Protein AF-A0A7D9I0S0-F1 (afdb_monomer_lite)

InterPro domains:
  IPR040676 Domain of unknown functi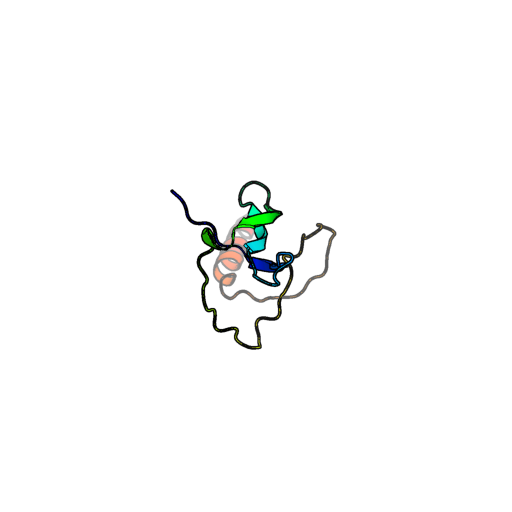on DUF5641 [PF18701] (3-46)

Structure (mmCIF, N/CA/C/O backbone):
data_AF-A0A7D9I0S0-F1
#
_entry.id   AF-A0A7D9I0S0-F1
#
loop_
_atom_site.group_PDB
_atom_site.id
_atom_site.type_symbol
_atom_site.label_atom_id
_atom_site.label_alt_id
_atom_site.label_comp_id
_atom_site.label_asym_id
_atom_site.label_entity_id
_atom_site.label_seq_id
_atom_site.pdbx_PDB_ins_code
_atom_site.Cartn_x
_atom_site.Cartn_y
_atom_site.Cartn_z
_atom_site.occupancy
_atom_site.B_iso_or_equiv
_atom_site.auth_seq_id
_atom_site.auth_comp_id
_atom_site.auth_asym_id
_atom_site.auth_atom_id
_atom_site.pdbx_PDB_model_num
ATOM 1 N N . MET A 1 1 ? -7.870 -7.296 -17.357 1.00 52.59 1 MET A N 1
ATOM 2 C CA . MET A 1 1 ? -7.613 -6.483 -16.146 1.00 52.59 1 MET A CA 1
ATOM 3 C C . MET A 1 1 ? -6.248 -6.900 -15.611 1.00 52.59 1 MET A C 1
ATOM 5 O O . MET A 1 1 ? -6.058 -8.092 -15.414 1.00 52.59 1 MET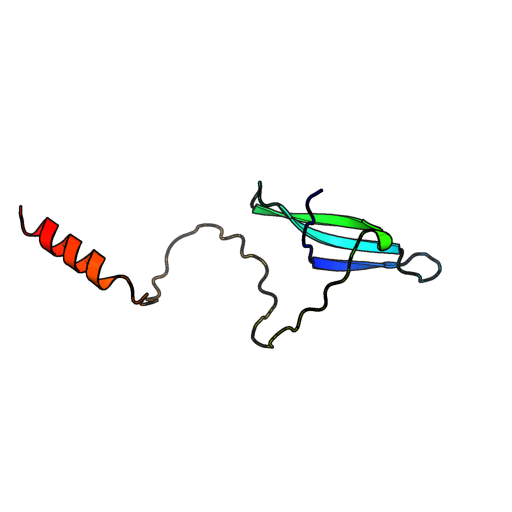 A O 1
ATOM 9 N N . PHE A 1 2 ? -5.282 -5.987 -15.471 1.00 71.06 2 PHE A N 1
ATOM 10 C CA . PHE A 1 2 ? -3.930 -6.337 -15.011 1.00 71.06 2 PHE A CA 1
ATOM 11 C C . PHE A 1 2 ? -3.787 -6.033 -13.521 1.00 71.06 2 PHE A C 1
ATOM 13 O O . PHE A 1 2 ? -4.070 -4.917 -13.083 1.00 71.06 2 PHE A O 1
ATOM 20 N N . TRP A 1 3 ? -3.363 -7.031 -12.756 1.00 74.81 3 TRP A N 1
ATOM 21 C CA . TRP A 1 3 ? -3.108 -6.911 -11.327 1.00 74.81 3 TRP A CA 1
ATOM 22 C C . TRP A 1 3 ? -1.775 -6.190 -11.121 1.00 74.81 3 TRP A C 1
ATOM 24 O O . TRP A 1 3 ? -0.827 -6.420 -11.871 1.00 74.81 3 TRP A O 1
ATOM 34 N N . LYS A 1 4 ? -1.701 -5.292 -10.135 1.00 83.00 4 LYS A N 1
ATOM 35 C CA . LYS A 1 4 ? -0.473 -4.557 -9.807 1.00 83.00 4 LYS A CA 1
ATOM 36 C C . LYS A 1 4 ? -0.061 -4.869 -8.380 1.00 83.00 4 LYS A C 1
ATOM 38 O O . LYS A 1 4 ? -0.868 -4.721 -7.466 1.00 83.00 4 LYS A O 1
ATOM 43 N N . LEU A 1 5 ? 1.197 -5.260 -8.209 1.00 88.38 5 LEU A N 1
ATOM 44 C CA . LEU A 1 5 ? 1.803 -5.399 -6.893 1.00 88.38 5 LEU A CA 1
ATOM 45 C C . LEU A 1 5 ? 2.084 -4.019 -6.299 1.00 88.38 5 LEU A C 1
ATOM 47 O O . LEU A 1 5 ? 2.438 -3.073 -7.007 1.00 88.38 5 LEU A O 1
ATOM 51 N N . ALA A 1 6 ? 1.902 -3.917 -4.990 1.00 89.81 6 ALA A N 1
ATOM 52 C CA . ALA A 1 6 ? 2.123 -2.702 -4.231 1.00 89.81 6 ALA A CA 1
ATOM 53 C C . ALA A 1 6 ?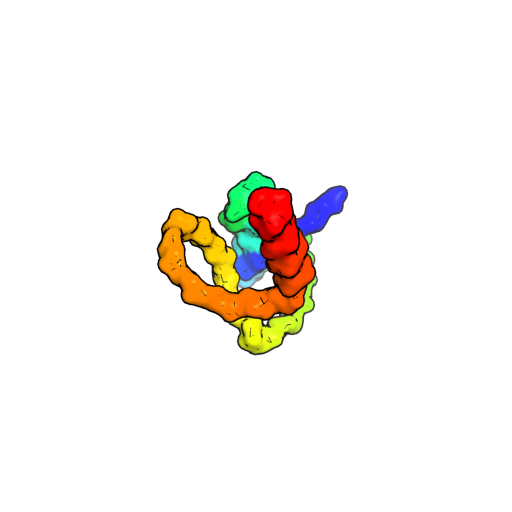 2.552 -3.057 -2.810 1.00 89.81 6 ALA A C 1
ATOM 55 O O . ALA A 1 6 ? 2.113 -4.070 -2.266 1.00 89.81 6 ALA A O 1
ATOM 56 N N . ARG A 1 7 ? 3.361 -2.197 -2.193 1.00 90.12 7 ARG A N 1
ATOM 57 C CA . ARG A 1 7 ? 3.722 -2.332 -0.779 1.00 90.12 7 ARG A CA 1
ATOM 58 C C . ARG A 1 7 ? 2.775 -1.506 0.076 1.00 90.12 7 ARG A C 1
ATOM 60 O O . ARG A 1 7 ? 2.565 -0.330 -0.214 1.00 90.12 7 ARG A O 1
ATOM 67 N N . VAL A 1 8 ? 2.224 -2.090 1.135 1.00 91.50 8 VAL A N 1
ATOM 68 C CA . VAL A 1 8 ? 1.444 -1.336 2.126 1.00 91.50 8 VAL A CA 1
ATOM 69 C C . VAL A 1 8 ? 2.403 -0.525 2.991 1.00 91.50 8 VAL A C 1
ATOM 71 O O . VAL A 1 8 ? 3.351 -1.074 3.542 1.00 91.50 8 VAL A O 1
ATOM 74 N N . LYS A 1 9 ? 2.161 0.783 3.098 1.00 93.25 9 LYS A N 1
ATOM 75 C CA . LYS A 1 9 ? 2.936 1.687 3.957 1.00 93.25 9 LYS A CA 1
ATOM 76 C C . LYS A 1 9 ? 2.213 1.988 5.267 1.00 93.25 9 LYS A C 1
ATOM 78 O O . LYS A 1 9 ? 2.842 2.070 6.311 1.00 93.25 9 LYS A O 1
ATOM 83 N N . GLU A 1 10 ? 0.895 2.166 5.208 1.00 94.69 10 GLU A N 1
ATOM 84 C CA . GLU A 1 10 ? 0.088 2.567 6.362 1.00 94.69 10 GLU A CA 1
ATOM 85 C C . GLU A 1 10 ? -1.335 2.013 6.241 1.00 94.69 10 GLU A C 1
ATOM 87 O O . GLU A 1 10 ? -1.930 2.048 5.159 1.00 94.69 10 GLU A O 1
ATOM 92 N N . LEU A 1 11 ? -1.903 1.545 7.355 1.00 95.75 11 LEU A N 1
ATOM 93 C CA . LEU A 1 11 ? -3.313 1.171 7.457 1.00 95.75 11 LEU A CA 1
ATOM 94 C C . LEU A 1 11 ? -4.122 2.335 8.028 1.00 95.75 11 LEU A C 1
ATOM 96 O O . LEU A 1 11 ? -3.799 2.871 9.084 1.00 95.75 11 LEU A O 1
ATOM 100 N N . ILE A 1 12 ? -5.209 2.692 7.350 1.00 96.56 12 ILE A N 1
ATOM 101 C CA . ILE A 1 12 ? -6.094 3.784 7.748 1.00 96.56 12 ILE A CA 1
ATOM 102 C C . ILE A 1 12 ? -7.315 3.191 8.448 1.00 96.56 12 ILE A C 1
ATOM 104 O O . ILE A 1 12 ? -8.169 2.544 7.823 1.00 96.56 12 ILE A O 1
ATOM 108 N N . LYS A 1 13 ? -7.395 3.450 9.752 1.00 97.06 13 LYS A N 1
ATOM 109 C CA . LYS A 1 13 ? -8.549 3.115 10.587 1.00 97.06 13 LYS A CA 1
ATOM 110 C C . LYS A 1 13 ? -9.623 4.192 10.475 1.00 97.06 13 LYS A C 1
ATOM 112 O O . LYS A 1 13 ? -9.331 5.369 10.281 1.00 97.06 13 LYS A O 1
ATOM 117 N N . SER A 1 14 ? -10.869 3.761 10.571 1.00 94.06 14 SER A N 1
ATOM 118 C CA . SER A 1 14 ? -12.020 4.637 10.761 1.00 94.06 14 SER A CA 1
ATOM 119 C C . SER A 1 14 ? -12.179 4.990 12.247 1.00 94.06 14 SER A C 1
ATOM 121 O O . SER A 1 14 ? -11.422 4.512 13.093 1.00 94.06 14 SER A O 1
ATOM 123 N N . GLN A 1 15 ? -13.160 5.834 12.567 1.00 95.81 15 GLN A N 1
ATOM 124 C CA . GLN A 1 15 ? -13.469 6.273 13.934 1.00 95.81 15 GLN A CA 1
ATOM 125 C C . GLN A 1 15 ? -13.842 5.114 14.873 1.00 95.81 15 GLN A C 1
ATOM 127 O O . GLN A 1 15 ? -13.563 5.170 16.063 1.00 95.81 15 GLN A O 1
ATOM 132 N N . ASP A 1 16 ? -14.416 4.044 14.324 1.00 96.31 16 ASP A N 1
ATOM 133 C CA . ASP A 1 16 ? -14.752 2.797 15.025 1.00 96.31 16 ASP A CA 1
ATOM 134 C C . ASP A 1 16 ? -13.545 1.854 15.214 1.00 96.31 16 ASP A C 1
ATOM 136 O O . ASP A 1 16 ? -13.697 0.731 15.685 1.00 96.31 16 ASP A O 1
ATOM 140 N N . GLY A 1 17 ? -12.339 2.274 14.814 1.00 94.88 17 GLY A N 1
ATOM 141 C CA . GLY A 1 17 ? -11.109 1.487 14.920 1.00 94.88 17 GLY A CA 1
ATOM 142 C C . GLY A 1 17 ? -10.909 0.446 13.813 1.00 94.88 17 GLY A C 1
ATOM 143 O O . GLY A 1 17 ? -9.831 -0.148 13.730 1.00 94.88 17 GLY A O 1
ATOM 144 N N . VAL A 1 18 ? -11.886 0.255 12.919 1.00 96.50 18 VAL A N 1
ATOM 145 C CA . VAL A 1 18 ? -11.817 -0.743 11.841 1.00 96.50 18 VAL A CA 1
ATOM 146 C C . VAL A 1 18 ? -11.029 -0.198 10.645 1.00 96.50 18 VAL A C 1
ATOM 148 O O . VAL A 1 18 ? -11.258 0.924 10.178 1.00 96.50 18 VAL A O 1
ATOM 151 N N . VAL A 1 19 ? -10.105 -1.004 10.112 1.00 95.94 19 VAL A N 1
ATOM 152 C CA . VAL A 1 19 ? -9.302 -0.664 8.925 1.00 95.94 19 VAL A CA 1
ATOM 153 C C . VAL A 1 19 ? -10.177 -0.722 7.673 1.00 95.94 19 VAL A C 1
ATOM 155 O O . VAL A 1 19 ? -10.682 -1.781 7.314 1.00 95.94 19 VAL A O 1
ATOM 158 N N . ARG A 1 20 ? -10.338 0.412 6.981 1.00 95.88 20 ARG A N 1
ATOM 159 C CA . ARG A 1 20 ? -11.134 0.499 5.736 1.00 95.88 20 ARG A CA 1
ATOM 160 C C . ARG A 1 20 ? -10.314 0.867 4.507 1.00 95.88 20 ARG A C 1
ATOM 162 O O . ARG A 1 20 ? -10.759 0.642 3.383 1.00 95.88 20 ARG A O 1
ATOM 169 N N . ALA A 1 21 ? -9.117 1.412 4.692 1.00 96.56 21 ALA A N 1
ATOM 170 C CA . ALA A 1 21 ? -8.225 1.758 3.595 1.00 96.56 21 ALA A CA 1
ATOM 171 C C . ALA A 1 21 ? -6.761 1.545 3.981 1.00 96.56 21 ALA A C 1
ATOM 173 O O . ALA A 1 21 ? -6.424 1.462 5.158 1.00 96.56 21 ALA A O 1
ATOM 174 N N . ALA A 1 22 ? -5.893 1.516 2.980 1.00 96.19 22 ALA A N 1
ATOM 175 C CA . ALA A 1 22 ? -4.451 1.540 3.154 1.00 96.19 22 ALA A CA 1
ATOM 176 C C . ALA A 1 22 ? -3.819 2.584 2.229 1.00 96.19 22 ALA A C 1
ATOM 178 O O . ALA A 1 22 ? -4.327 2.847 1.130 1.00 96.19 22 ALA A O 1
ATOM 179 N N . LYS A 1 23 ? -2.704 3.170 2.673 1.00 95.62 23 LYS A N 1
ATOM 180 C CA . LYS A 1 23 ? -1.756 3.844 1.784 1.00 95.62 23 LYS A CA 1
ATOM 181 C C . LYS A 1 23 ? -0.790 2.801 1.245 1.00 95.62 23 LYS A C 1
ATOM 183 O O . LYS A 1 23 ? -0.179 2.058 2.016 1.00 95.62 23 LYS A O 1
ATOM 188 N N . ILE A 1 24 ? -0.665 2.753 -0.072 1.00 93.88 24 ILE A N 1
ATOM 189 C CA . ILE A 1 24 ? 0.195 1.812 -0.781 1.00 93.88 24 ILE A CA 1
ATOM 190 C C . ILE A 1 24 ? 1.200 2.562 -1.649 1.00 93.88 24 ILE A C 1
ATOM 192 O O . ILE A 1 24 ? 0.873 3.603 -2.218 1.00 93.88 24 ILE A O 1
ATOM 196 N N . CYS A 1 25 ? 2.391 1.994 -1.789 1.00 92.44 25 CYS A N 1
ATOM 197 C CA . CYS A 1 25 ? 3.415 2.433 -2.725 1.00 92.44 25 CYS A CA 1
ATOM 198 C C . CYS A 1 25 ? 3.386 1.526 -3.957 1.00 92.44 25 CYS A C 1
ATOM 200 O O . CYS A 1 25 ? 3.506 0.305 -3.836 1.00 92.44 25 CYS A O 1
ATOM 202 N N . VAL A 1 26 ? 3.237 2.122 -5.139 1.00 89.94 26 VAL A N 1
ATOM 203 C CA . VAL A 1 26 ? 3.260 1.414 -6.425 1.00 89.94 26 VAL A CA 1
ATOM 204 C C . VAL A 1 26 ? 4.422 1.937 -7.255 1.00 89.94 26 VAL A C 1
ATOM 206 O O . VAL A 1 26 ? 4.591 3.149 -7.386 1.00 89.94 26 VAL A O 1
ATOM 209 N N 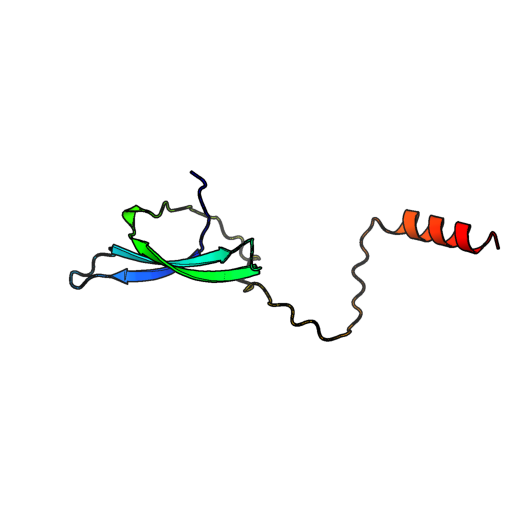. VAL A 1 27 ? 5.195 1.038 -7.858 1.00 85.75 27 VAL A N 1
ATOM 210 C CA . VAL A 1 27 ? 6.196 1.416 -8.861 1.00 85.75 27 VAL A CA 1
ATOM 211 C C . VAL A 1 27 ? 5.472 1.674 -10.179 1.00 85.75 27 VAL A C 1
ATOM 213 O O . VAL A 1 27 ? 4.833 0.783 -10.740 1.00 85.75 27 VAL A O 1
ATOM 216 N N . ASN A 1 28 ? 5.534 2.905 -10.679 1.00 79.00 28 ASN A N 1
ATOM 217 C CA . ASN A 1 28 ? 5.025 3.213 -12.006 1.00 79.00 28 ASN A CA 1
ATOM 218 C C . ASN A 1 28 ? 6.088 2.857 -13.052 1.00 79.00 28 ASN A C 1
ATOM 220 O O . ASN A 1 28 ? 7.006 3.642 -13.282 1.00 79.00 28 ASN A O 1
ATOM 224 N N . SER A 1 29 ? 5.928 1.707 -13.711 1.00 68.81 29 SER A N 1
ATOM 225 C CA . SER A 1 29 ? 6.854 1.211 -14.742 1.00 68.81 29 SER A CA 1
ATOM 226 C C . SER A 1 29 ? 7.097 2.197 -15.889 1.00 68.81 29 SER A C 1
ATOM 228 O O . SER A 1 29 ? 8.140 2.133 -16.518 1.00 68.81 29 SER A O 1
ATOM 230 N N . ALA A 1 30 ? 6.168 3.119 -16.162 1.00 73.06 30 ALA A N 1
ATOM 231 C CA . ALA A 1 30 ? 6.319 4.091 -17.245 1.00 73.06 30 ALA A CA 1
ATOM 232 C C . ALA A 1 30 ? 7.126 5.339 -16.850 1.00 73.06 30 ALA A C 1
ATOM 234 O O . ALA A 1 30 ? 7.525 6.105 -17.720 1.00 73.06 30 ALA A O 1
ATOM 235 N N . LYS A 1 31 ? 7.297 5.606 -15.550 1.00 65.44 31 LYS A N 1
ATOM 236 C CA . LYS A 1 31 ? 7.925 6.845 -15.058 1.00 65.44 31 LYS A CA 1
ATOM 237 C C . LYS A 1 31 ? 9.052 6.604 -14.057 1.00 65.44 31 LYS A C 1
ATOM 239 O O . LYS A 1 31 ? 9.526 7.585 -13.499 1.00 65.44 31 LYS A O 1
ATOM 244 N N . GLU A 1 32 ? 9.398 5.343 -13.780 1.00 74.81 32 GLU A N 1
ATOM 245 C CA . GLU A 1 32 ? 10.393 4.928 -12.770 1.00 74.81 32 GLU A CA 1
ATOM 246 C C . GLU A 1 32 ? 10.211 5.628 -11.413 1.00 74.81 32 GLU A C 1
ATOM 248 O O . GLU A 1 32 ? 11.148 5.877 -10.663 1.00 74.81 32 GLU A O 1
ATOM 253 N N . ARG A 1 33 ? 8.964 5.978 -11.084 1.00 81.75 33 ARG A N 1
ATOM 254 C CA . ARG A 1 33 ? 8.618 6.712 -9.867 1.00 81.75 33 ARG A CA 1
ATOM 255 C C . ARG A 1 33 ? 7.739 5.857 -8.983 1.00 81.75 33 ARG A C 1
ATOM 257 O O . ARG A 1 33 ? 6.778 5.240 -9.452 1.00 81.75 33 ARG A O 1
ATOM 264 N N . VAL A 1 34 ? 8.043 5.884 -7.692 1.00 86.75 34 VAL A N 1
ATOM 265 C CA . VAL A 1 34 ? 7.157 5.363 -6.655 1.00 86.75 34 VAL A CA 1
ATOM 266 C C . VAL A 1 34 ? 6.043 6.380 -6.439 1.00 86.75 34 VAL A C 1
ATOM 268 O O . VAL A 1 34 ? 6.305 7.550 -6.168 1.00 86.75 34 VAL A O 1
ATOM 271 N N . ILE A 1 35 ? 4.797 5.941 -6.592 1.00 90.19 35 ILE A N 1
ATOM 272 C CA . ILE A 1 35 ? 3.611 6.750 -6.305 1.00 90.19 35 ILE A CA 1
ATOM 273 C C . ILE A 1 35 ? 2.889 6.196 -5.083 1.00 90.19 35 ILE A C 1
ATOM 275 O O . ILE A 1 35 ? 2.721 4.982 -4.947 1.00 90.19 35 ILE A O 1
ATOM 279 N N . GLU A 1 36 ? 2.429 7.093 -4.218 1.00 92.44 36 GLU A N 1
ATOM 280 C CA . GLU A 1 36 ? 1.544 6.741 -3.114 1.00 92.44 36 GLU A CA 1
ATOM 281 C C . GLU A 1 36 ? 0.086 6.830 -3.548 1.00 92.44 36 GLU A C 1
ATOM 283 O O . GLU A 1 36 ? -0.348 7.802 -4.167 1.00 92.44 36 GLU A O 1
ATOM 288 N N . LEU A 1 37 ? -0.688 5.807 -3.204 1.00 92.94 37 LEU A N 1
ATOM 289 C CA . LEU A 1 37 ? -2.116 5.745 -3.477 1.00 92.94 37 LEU A CA 1
ATOM 290 C C . LEU A 1 37 ? -2.869 5.359 -2.212 1.00 92.94 37 LEU A C 1
ATOM 292 O O . LEU A 1 37 ? -2.424 4.515 -1.440 1.00 92.94 37 LEU A O 1
ATOM 296 N N . ARG A 1 38 ? -4.067 5.916 -2.044 1.00 95.38 38 ARG A N 1
ATOM 297 C CA . ARG A 1 38 ? -5.039 5.435 -1.060 1.00 95.38 38 ARG A CA 1
ATOM 298 C C . ARG A 1 38 ? -5.983 4.443 -1.731 1.00 95.38 38 ARG A C 1
ATOM 300 O O . ARG A 1 38 ? -6.564 4.749 -2.781 1.00 95.38 38 ARG A O 1
ATOM 307 N N . ARG A 1 39 ? -6.139 3.254 -1.148 1.00 94.75 39 ARG A N 1
ATOM 308 C CA . ARG A 1 39 ? -7.041 2.211 -1.660 1.00 94.75 39 ARG A CA 1
ATOM 309 C C . ARG A 1 39 ? -7.909 1.615 -0.552 1.00 94.75 39 ARG A C 1
ATOM 311 O O . ARG A 1 39 ? -7.390 1.391 0.539 1.00 94.75 39 ARG A O 1
ATOM 318 N N . PRO A 1 40 ? -9.209 1.368 -0.811 1.00 95.31 40 PRO A N 1
ATOM 319 C CA . PRO A 1 40 ? -10.056 0.593 0.090 1.00 95.31 40 PRO A CA 1
ATOM 320 C C . PRO A 1 40 ? -9.482 -0.803 0.324 1.00 95.31 40 PRO A C 1
ATOM 322 O O . PRO A 1 40 ? -8.983 -1.422 -0.617 1.00 95.31 40 PRO A O 1
ATOM 325 N N . ILE A 1 41 ? -9.587 -1.305 1.555 1.00 93.25 41 ILE A N 1
ATOM 326 C CA . ILE A 1 41 ? -9.006 -2.600 1.940 1.00 93.25 41 ILE A CA 1
ATOM 327 C C . ILE A 1 41 ? -9.605 -3.759 1.126 1.00 93.25 41 ILE A C 1
ATOM 329 O O . ILE A 1 41 ? -8.882 -4.656 0.723 1.00 93.25 41 ILE A O 1
ATOM 333 N N . GLN A 1 42 ? -10.895 -3.671 0.779 1.00 92.81 42 GLN A N 1
ATOM 334 C CA . GLN A 1 42 ? -11.629 -4.666 -0.019 1.00 92.81 42 GLN A CA 1
ATOM 335 C C . GLN A 1 42 ? -11.101 -4.850 -1.453 1.00 92.81 42 GLN A C 1
ATOM 337 O O . GLN A 1 42 ? -11.452 -5.818 -2.115 1.00 92.81 42 GLN A O 1
ATOM 342 N N . HIS A 1 43 ? -10.304 -3.904 -1.963 1.00 91.00 43 HIS A N 1
ATOM 343 C CA . HIS A 1 43 ? -9.682 -3.998 -3.289 1.00 91.00 43 HIS A CA 1
ATOM 344 C C . HIS A 1 43 ? -8.230 -4.486 -3.221 1.00 91.00 43 HIS A C 1
ATOM 346 O O . HIS A 1 43 ? -7.567 -4.566 -4.255 1.00 91.00 43 HIS A O 1
ATOM 352 N N . LEU A 1 44 ? -7.712 -4.750 -2.020 1.00 90.50 44 LEU A N 1
ATOM 353 C CA . LEU A 1 44 ? -6.376 -5.284 -1.812 1.00 90.50 44 LEU A CA 1
ATOM 354 C C . LEU A 1 44 ? -6.476 -6.776 -1.537 1.00 90.50 44 LEU A C 1
ATOM 356 O O . LEU A 1 44 ? -7.338 -7.227 -0.788 1.00 90.50 44 LEU A O 1
ATOM 360 N N . ILE A 1 45 ? -5.570 -7.532 -2.143 1.00 91.31 45 ILE A N 1
ATOM 361 C CA . ILE A 1 45 ? -5.466 -8.970 -1.932 1.00 91.31 45 ILE A CA 1
ATOM 362 C C . ILE A 1 45 ? -4.115 -9.210 -1.261 1.00 91.31 45 ILE A C 1
ATOM 364 O O . ILE A 1 45 ? -3.087 -8.888 -1.865 1.00 91.31 45 ILE A O 1
ATOM 368 N N . PRO A 1 46 ? -4.104 -9.658 0.008 1.00 87.62 46 PRO A N 1
ATOM 369 C CA . PRO A 1 46 ? -2.872 -9.821 0.761 1.00 87.62 46 PRO A CA 1
ATOM 370 C C . PRO A 1 46 ? -2.041 -10.967 0.181 1.00 87.62 46 PRO A C 1
ATOM 372 O O . PRO A 1 46 ? -2.577 -11.988 -0.245 1.00 87.62 46 PRO A O 1
ATOM 375 N N . LEU A 1 47 ? -0.722 -10.786 0.184 1.00 86.69 47 LEU A N 1
ATOM 376 C CA . LEU A 1 47 ? 0.250 -11.808 -0.187 1.00 86.69 47 LEU A CA 1
ATOM 377 C C . LEU A 1 47 ? 1.211 -11.995 0.983 1.00 86.69 47 LEU A C 1
ATOM 379 O O . LEU A 1 47 ? 1.827 -11.031 1.439 1.00 86.69 47 LEU A O 1
ATOM 383 N N . GLU A 1 48 ? 1.337 -13.226 1.464 1.00 80.19 48 GLU A N 1
ATOM 384 C CA . GLU A 1 48 ? 2.322 -13.582 2.480 1.00 80.19 48 GLU A CA 1
ATOM 385 C C . GLU A 1 48 ? 3.670 -13.835 1.803 1.00 80.19 48 GLU A C 1
ATOM 387 O O . GLU A 1 48 ? 3.798 -14.708 0.943 1.00 80.19 48 GLU A O 1
ATOM 392 N N . LEU A 1 49 ? 4.684 -13.055 2.176 1.00 79.25 49 LEU A N 1
ATOM 393 C CA . LEU A 1 49 ? 6.040 -13.183 1.649 1.00 79.25 49 LEU A CA 1
ATOM 394 C C . LEU A 1 49 ? 6.969 -13.597 2.791 1.00 79.25 49 LEU A C 1
ATOM 396 O O . LEU A 1 49 ? 7.008 -12.942 3.832 1.00 79.25 49 LEU A O 1
ATOM 400 N N . LYS A 1 50 ? 7.728 -14.680 2.602 1.00 80.06 50 LYS A N 1
ATOM 401 C CA . LYS A 1 50 ? 8.801 -15.061 3.529 1.00 80.06 50 LYS A CA 1
ATOM 402 C C . LYS A 1 50 ? 9.987 -14.134 3.281 1.00 80.06 50 LYS A C 1
ATOM 404 O O . LYS A 1 50 ? 10.647 -14.258 2.254 1.00 80.06 50 LYS A O 1
ATOM 409 N N . LEU A 1 51 ? 10.235 -13.202 4.196 1.00 68.62 51 LEU A N 1
ATOM 410 C CA . LEU A 1 51 ? 11.435 -12.373 4.155 1.00 68.62 51 LEU A CA 1
ATOM 411 C C . LEU A 1 51 ? 12.597 -13.184 4.732 1.00 68.62 51 LEU A C 1
ATOM 413 O O . LEU A 1 51 ? 12.569 -13.575 5.898 1.00 68.62 51 LEU A O 1
ATOM 417 N N . SER A 1 52 ? 13.603 -13.472 3.909 1.00 71.38 52 SER A N 1
ATOM 418 C CA . SER A 1 52 ? 14.914 -13.879 4.412 1.00 71.38 52 SER A CA 1
ATOM 419 C C . SER A 1 52 ? 15.582 -12.666 5.070 1.00 71.38 52 SER A C 1
ATOM 421 O O . SER A 1 52 ? 15.477 -11.569 4.517 1.00 71.38 52 SER A O 1
ATOM 423 N N . PRO A 1 53 ? 16.282 -12.836 6.204 1.00 65.81 53 PRO A N 1
ATOM 424 C CA . PRO A 1 53 ? 16.895 -11.734 6.955 1.00 65.81 53 PRO A CA 1
ATOM 425 C C . PRO A 1 53 ? 17.929 -10.927 6.150 1.00 65.81 53 PRO A C 1
ATOM 427 O O . PRO A 1 53 ? 18.255 -9.813 6.532 1.00 65.81 53 PRO A O 1
ATOM 430 N N . ASP A 1 54 ? 18.397 -11.444 5.012 1.00 61.25 54 ASP A N 1
ATOM 431 C CA . ASP A 1 54 ? 19.347 -10.754 4.130 1.00 61.25 54 ASP A CA 1
ATOM 432 C C . ASP A 1 54 ? 18.679 -9.738 3.184 1.00 61.25 54 ASP A C 1
ATOM 434 O O . ASP A 1 54 ? 19.349 -9.060 2.407 1.00 61.25 54 ASP A O 1
ATOM 438 N N . THR A 1 55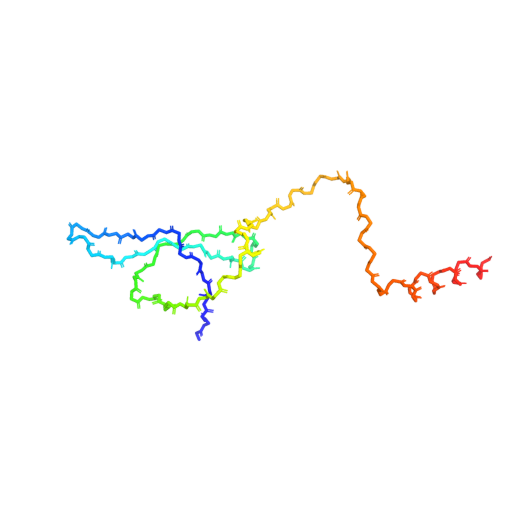 ? 17.347 -9.645 3.196 1.00 59.25 55 THR A N 1
ATOM 439 C CA . THR A 1 55 ? 16.580 -8.679 2.399 1.00 59.25 55 THR A CA 1
ATOM 440 C C . THR A 1 55 ? 16.141 -7.526 3.290 1.00 59.25 55 THR A C 1
ATOM 442 O O . THR A 1 55 ? 14.961 -7.359 3.590 1.00 59.25 55 THR A O 1
ATOM 445 N N . GLU A 1 56 ? 17.112 -6.733 3.732 1.00 54.44 56 GLU A N 1
ATOM 446 C CA . GLU A 1 56 ? 16.830 -5.401 4.262 1.00 54.44 56 GLU A CA 1
ATOM 447 C C . GLU A 1 56 ? 16.091 -4.573 3.196 1.00 54.44 56 GLU A C 1
ATOM 449 O O . GLU A 1 56 ? 16.341 -4.699 1.992 1.00 54.44 56 GLU A O 1
ATOM 454 N N . ASP A 1 57 ? 15.150 -3.745 3.652 1.00 55.97 57 ASP A N 1
ATOM 455 C CA . ASP A 1 57 ? 14.303 -2.874 2.838 1.00 55.97 57 ASP A CA 1
ATOM 456 C C . ASP A 1 57 ? 15.150 -1.762 2.203 1.00 55.97 57 ASP A C 1
ATOM 458 O O . ASP A 1 57 ? 15.155 -0.624 2.667 1.00 55.97 57 ASP A O 1
ATOM 462 N N . VAL A 1 58 ? 15.922 -2.090 1.163 1.00 55.38 58 VAL A N 1
ATOM 463 C CA . VAL A 1 58 ? 16.654 -1.094 0.380 1.00 55.38 58 VAL A CA 1
ATOM 464 C C . VAL A 1 58 ? 15.604 -0.295 -0.400 1.00 55.38 58 VAL A C 1
ATOM 466 O O . VAL A 1 58 ? 14.990 -0.842 -1.325 1.00 55.38 58 VAL A O 1
ATOM 469 N N . PRO A 1 59 ? 15.342 0.985 -0.061 1.00 49.72 59 PRO A N 1
ATOM 470 C CA . PRO A 1 59 ? 14.495 1.818 -0.902 1.00 49.72 59 PRO A CA 1
ATOM 471 C C . PRO A 1 59 ? 15.115 1.857 -2.305 1.00 49.72 59 PRO A C 1
ATOM 473 O O . PRO A 1 59 ? 16.343 1.861 -2.410 1.00 49.72 59 PRO A O 1
ATOM 476 N N . PRO A 1 60 ? 14.317 1.881 -3.390 1.00 44.12 60 PRO A N 1
ATOM 477 C CA . PRO A 1 60 ? 14.871 1.977 -4.732 1.00 44.12 60 PRO A CA 1
ATOM 478 C C . PRO A 1 60 ? 15.720 3.245 -4.789 1.00 44.12 60 PRO A C 1
ATOM 480 O O . PRO A 1 60 ? 15.195 4.358 -4.708 1.00 44.12 60 PRO A O 1
ATOM 483 N N . ALA A 1 61 ? 17.039 3.061 -4.840 1.00 44.81 61 ALA A N 1
ATOM 484 C CA . ALA A 1 61 ? 17.980 4.145 -4.984 1.00 44.81 61 ALA A CA 1
ATOM 485 C C . ALA A 1 61 ? 17.619 4.858 -6.285 1.00 44.81 61 ALA A C 1
ATOM 487 O O . ALA A 1 61 ? 17.717 4.297 -7.374 1.00 44.81 61 ALA A O 1
ATOM 488 N N . ILE A 1 62 ? 17.143 6.094 -6.160 1.00 50.97 62 ILE A N 1
ATOM 489 C CA . ILE A 1 62 ? 17.124 7.026 -7.275 1.00 50.97 62 ILE A CA 1
ATOM 490 C C . ILE A 1 62 ? 18.603 7.320 -7.508 1.00 50.97 62 ILE A C 1
ATOM 492 O O . ILE A 1 62 ? 19.184 8.159 -6.817 1.00 50.97 62 ILE A O 1
ATOM 496 N N . GLU A 1 63 ? 19.236 6.550 -8.392 1.00 42.88 63 GLU A N 1
ATOM 497 C CA . GLU A 1 63 ? 20.619 6.760 -8.800 1.00 42.88 63 GLU A CA 1
ATOM 498 C C . GLU A 1 63 ? 20.701 8.117 -9.507 1.00 42.88 63 GLU A C 1
ATOM 500 O O . GLU A 1 63 ? 20.553 8.251 -10.720 1.00 42.88 63 GLU A O 1
ATOM 505 N N . SER A 1 64 ? 20.903 9.164 -8.707 1.00 43.84 64 SER A N 1
ATOM 506 C CA . SER A 1 64 ? 21.447 10.426 -9.176 1.00 43.84 64 SER A CA 1
ATOM 507 C C . SER A 1 64 ? 22.833 10.112 -9.716 1.00 43.84 64 SER A C 1
ATOM 509 O O . SER A 1 64 ? 23.767 9.841 -8.963 1.00 43.84 64 SER A O 1
ATOM 511 N N . ALA A 1 65 ? 22.938 10.085 -11.041 1.00 46.66 65 ALA A N 1
ATOM 512 C CA . ALA A 1 65 ? 24.193 9.938 -11.744 1.00 46.66 65 ALA A CA 1
ATOM 513 C C . ALA A 1 65 ? 25.130 11.099 -11.376 1.00 46.66 65 ALA A C 1
ATOM 515 O O . ALA A 1 65 ? 25.057 12.189 -11.939 1.00 46.66 65 ALA A O 1
ATOM 516 N N . SER A 1 66 ? 26.050 10.843 -10.451 1.00 42.12 66 SER A N 1
ATOM 517 C CA . SER A 1 66 ? 27.279 11.614 -10.300 1.00 42.12 66 SER A CA 1
ATOM 518 C C . SER A 1 66 ? 28.439 10.669 -9.997 1.00 42.12 66 SER A C 1
ATOM 520 O O . SER A 1 66 ? 28.607 10.204 -8.876 1.00 42.12 66 SER A O 1
ATOM 522 N N . LYS A 1 67 ? 29.176 10.385 -11.075 1.00 40.78 67 LYS A N 1
ATOM 523 C CA . LYS A 1 67 ? 30.593 10.016 -11.207 1.00 40.78 67 LYS A CA 1
ATOM 524 C C . LYS A 1 67 ? 31.305 9.245 -10.082 1.00 40.78 67 LYS A C 1
ATOM 526 O O . LYS A 1 67 ? 31.569 9.762 -9.007 1.00 40.78 67 LYS A O 1
ATOM 531 N N . GLU A 1 68 ? 31.806 8.091 -10.532 1.00 44.59 68 GLU A N 1
ATOM 532 C CA . GLU A 1 68 ? 33.135 7.523 -10.263 1.00 44.59 68 GLU A CA 1
ATOM 533 C C . GLU A 1 68 ? 33.439 7.087 -8.824 1.00 44.59 68 GLU A C 1
ATOM 535 O O . GLU A 1 68 ? 33.887 7.867 -7.990 1.00 44.59 68 GLU A O 1
ATOM 540 N N . LYS A 1 69 ? 33.342 5.770 -8.597 1.00 37.97 69 LYS A N 1
ATOM 541 C CA . LYS A 1 69 ? 34.406 4.997 -7.943 1.00 37.97 69 LYS A CA 1
ATOM 542 C C . LYS A 1 69 ? 34.334 3.525 -8.353 1.00 37.97 69 LYS A C 1
ATOM 544 O O . LYS A 1 69 ? 33.406 2.793 -8.024 1.00 37.97 69 LYS A O 1
ATOM 549 N N . GLU A 1 70 ? 35.346 3.157 -9.127 1.00 50.06 70 GLU A N 1
ATOM 550 C CA . GLU A 1 70 ? 35.867 1.820 -9.382 1.00 50.06 70 GLU A CA 1
ATOM 551 C C . GLU A 1 70 ? 35.649 0.860 -8.198 1.00 50.06 70 GLU A C 1
ATOM 553 O O . GLU A 1 70 ? 36.216 1.038 -7.122 1.00 50.06 70 GLU A O 1
ATOM 558 N N . SER A 1 71 ? 34.843 -0.185 -8.394 1.00 38.31 71 SER A N 1
ATOM 559 C CA . SER A 1 71 ? 34.968 -1.408 -7.602 1.00 38.31 71 SER A CA 1
ATOM 560 C C . SER A 1 71 ? 34.747 -2.625 -8.494 1.00 38.31 71 SER A C 1
ATOM 562 O O . SER A 1 71 ? 33.739 -2.803 -9.180 1.00 38.31 71 SER A O 1
ATOM 564 N N . THR A 1 72 ? 35.796 -3.429 -8.540 1.00 52.19 72 THR A N 1
ATOM 565 C CA . THR A 1 72 ? 36.022 -4.566 -9.416 1.00 52.19 72 THR A CA 1
ATOM 566 C C . THR A 1 72 ? 35.067 -5.717 -9.090 1.00 52.19 72 THR A C 1
ATOM 568 O O . THR A 1 72 ? 35.432 -6.658 -8.395 1.00 52.19 72 THR A O 1
ATOM 571 N N . ILE A 1 73 ? 33.841 -5.693 -9.618 1.00 45.62 73 ILE A N 1
ATOM 572 C CA . ILE A 1 73 ? 32.995 -6.894 -9.673 1.00 45.62 73 ILE A CA 1
ATOM 573 C C . ILE A 1 73 ? 33.397 -7.675 -10.928 1.00 45.62 73 ILE A C 1
ATOM 575 O O . ILE A 1 73 ? 32.934 -7.395 -12.039 1.00 45.62 73 ILE A O 1
ATOM 579 N N . GLN A 1 74 ? 34.295 -8.650 -10.762 1.00 49.75 74 GLN A N 1
ATOM 580 C CA . GLN A 1 74 ? 34.674 -9.595 -11.813 1.00 49.75 74 GLN A CA 1
ATOM 581 C C . GLN A 1 74 ? 33.459 -10.449 -12.204 1.00 49.75 74 GLN A C 1
ATOM 583 O O . GLN A 1 74 ? 33.186 -11.498 -11.628 1.00 49.75 74 GLN A O 1
ATOM 588 N N . ARG A 1 75 ? 32.693 -9.991 -13.200 1.00 55.94 75 ARG A N 1
ATOM 589 C CA . ARG A 1 75 ? 31.635 -10.791 -13.827 1.00 55.94 75 ARG A CA 1
ATOM 590 C C . ARG A 1 75 ? 32.298 -11.881 -14.693 1.00 55.94 75 ARG A C 1
ATOM 592 O O . ARG A 1 75 ? 33.021 -11.521 -15.625 1.00 55.94 75 ARG A O 1
ATOM 599 N N . PRO A 1 76 ? 32.019 -13.184 -14.481 1.00 57.38 76 PRO A N 1
ATOM 600 C CA . PRO A 1 76 ? 32.731 -14.295 -15.140 1.00 57.38 76 PRO A CA 1
ATOM 601 C C . PRO A 1 76 ? 32.667 -14.316 -16.677 1.00 57.38 76 PRO A C 1
ATOM 603 O O . PRO A 1 76 ? 33.437 -15.010 -17.330 1.00 57.38 76 PRO A O 1
ATOM 606 N N . ARG A 1 77 ? 31.738 -13.572 -17.289 1.00 55.56 77 ARG A N 1
ATOM 607 C CA . ARG A 1 77 ? 31.406 -13.674 -18.720 1.00 55.56 77 ARG A CA 1
ATOM 608 C C . ARG A 1 77 ? 32.246 -12.785 -19.653 1.00 55.56 77 ARG A C 1
ATOM 610 O O . ARG A 1 77 ? 31.945 -12.719 -20.840 1.00 55.56 77 ARG A O 1
ATOM 617 N N . ARG A 1 78 ? 33.275 -12.083 -19.157 1.00 60.66 78 ARG A N 1
ATOM 618 C CA . ARG A 1 78 ? 33.980 -11.035 -19.930 1.00 60.66 78 ARG A CA 1
ATOM 619 C C . ARG A 1 78 ? 35.190 -11.523 -20.740 1.00 60.66 78 ARG A C 1
ATOM 621 O O . ARG A 1 78 ? 35.606 -10.824 -21.659 1.00 60.66 78 ARG A O 1
ATOM 628 N N . THR A 1 79 ? 35.731 -12.710 -20.464 1.00 68.62 79 THR A N 1
ATOM 629 C CA . THR A 1 79 ? 37.017 -13.150 -21.041 1.00 68.62 79 THR A CA 1
ATOM 630 C C . THR A 1 79 ? 36.971 -13.288 -22.563 1.00 68.62 79 THR A C 1
ATOM 632 O O . THR A 1 79 ? 37.835 -12.753 -23.249 1.00 68.62 79 THR A O 1
ATOM 635 N N . ALA A 1 80 ? 35.928 -13.918 -23.114 1.00 73.88 80 ALA A N 1
ATOM 636 C CA . ALA A 1 80 ? 35.796 -14.099 -24.564 1.00 73.88 80 ALA A CA 1
ATOM 637 C C . ALA A 1 80 ? 35.661 -12.762 -25.319 1.00 73.88 80 ALA A C 1
ATOM 639 O O . ALA A 1 80 ? 36.245 -12.587 -26.387 1.00 73.88 80 ALA A O 1
ATOM 640 N N . ALA A 1 81 ? 34.938 -11.796 -24.741 1.00 75.25 81 ALA A N 1
ATOM 641 C CA . ALA A 1 81 ? 34.765 -10.470 -25.330 1.00 75.25 81 ALA A CA 1
ATOM 642 C C . ALA A 1 81 ? 36.077 -9.667 -25.329 1.00 75.25 81 ALA A C 1
ATOM 644 O O . ALA A 1 81 ? 36.421 -9.061 -26.339 1.00 75.25 81 ALA A O 1
ATOM 645 N N . VAL A 1 82 ? 36.837 -9.726 -24.229 1.00 76.88 82 VAL A N 1
ATOM 646 C CA . VAL A 1 82 ? 38.144 -9.057 -24.106 1.00 76.88 82 VAL A CA 1
ATOM 647 C C . VAL A 1 82 ? 39.166 -9.660 -25.072 1.00 76.88 82 VAL A C 1
ATOM 649 O O . VAL A 1 82 ? 39.859 -8.920 -25.766 1.00 76.88 82 VAL A O 1
ATOM 652 N N . VAL A 1 83 ? 39.225 -10.992 -25.179 1.00 80.12 83 VAL A N 1
ATOM 653 C CA . VAL A 1 83 ? 40.128 -11.682 -26.118 1.00 80.12 83 VAL A CA 1
ATOM 654 C C . VAL A 1 83 ? 39.781 -11.336 -27.570 1.00 80.12 83 VAL A C 1
ATOM 656 O O . VAL A 1 83 ? 40.671 -11.012 -28.357 1.00 80.12 83 VAL A O 1
ATOM 659 N N . GLY A 1 84 ? 38.493 -11.332 -27.926 1.00 80.81 84 GLY A N 1
ATOM 660 C CA . GLY A 1 84 ? 38.047 -10.969 -29.275 1.00 80.81 84 GLY A CA 1
ATOM 661 C C . GLY A 1 84 ? 38.302 -9.502 -29.646 1.00 80.81 84 GLY A C 1
ATOM 662 O O . GLY A 1 84 ? 38.444 -9.174 -30.825 1.00 80.81 84 GLY A O 1
ATOM 663 N N . GLU A 1 85 ? 38.362 -8.600 -28.667 1.00 82.50 85 GLU A N 1
ATOM 664 C CA . GLU A 1 85 ? 38.726 -7.198 -28.890 1.00 82.50 85 GLU A CA 1
ATOM 665 C C . GLU A 1 85 ? 40.241 -7.012 -29.052 1.00 82.50 85 GLU A C 1
ATOM 667 O O . GLU A 1 85 ? 40.673 -6.278 -29.944 1.00 82.50 85 GLU A O 1
ATOM 672 N N . LEU A 1 86 ? 41.050 -7.745 -28.279 1.00 81.56 86 LEU A N 1
ATOM 673 C CA . LEU A 1 86 ? 42.510 -7.726 -28.396 1.00 81.56 86 LEU A CA 1
ATOM 674 C C . LEU A 1 86 ? 42.979 -8.194 -29.785 1.00 81.56 86 LEU A C 1
ATOM 676 O O . LEU A 1 86 ? 43.794 -7.528 -30.422 1.00 81.56 86 LEU A O 1
ATOM 680 N N . LEU A 1 87 ? 42.410 -9.300 -30.279 1.00 79.56 87 LEU A N 1
ATOM 681 C CA . LEU A 1 87 ? 42.720 -9.854 -31.604 1.00 79.56 87 LEU A CA 1
ATOM 682 C C . LEU A 1 87 ? 42.356 -8.885 -32.735 1.00 79.56 87 LEU A C 1
ATOM 684 O O . LEU A 1 87 ? 43.127 -8.710 -33.674 1.00 79.56 87 LEU A O 1
ATOM 688 N N . ARG A 1 88 ? 41.209 -8.201 -32.625 1.00 73.38 88 ARG A N 1
ATOM 689 C CA . ARG A 1 88 ? 40.784 -7.198 -33.614 1.00 73.38 88 ARG A CA 1
ATOM 690 C C . ARG A 1 88 ? 41.728 -6.005 -33.686 1.00 73.38 88 ARG A C 1
ATOM 692 O O . ARG A 1 88 ? 41.926 -5.451 -34.762 1.00 73.38 88 ARG A O 1
ATOM 699 N N . LYS A 1 89 ? 42.281 -5.591 -32.547 1.00 73.81 89 LYS A N 1
ATOM 700 C CA . LYS A 1 89 ? 43.151 -4.415 -32.462 1.00 73.81 89 LYS A CA 1
ATOM 701 C C . LYS A 1 89 ? 44.580 -4.698 -32.935 1.00 73.81 89 LYS A C 1
ATOM 703 O O . LYS A 1 89 ? 45.243 -3.771 -33.378 1.00 73.81 89 LYS A O 1
ATOM 708 N N . GLY A 1 90 ? 45.022 -5.957 -32.878 1.00 69.62 90 GLY A N 1
ATOM 709 C CA . GLY A 1 90 ? 46.329 -6.402 -33.377 1.00 69.62 90 GLY A CA 1
ATOM 710 C C . GLY A 1 90 ? 46.411 -6.655 -34.889 1.00 69.62 90 GLY A C 1
ATOM 711 O O . GLY A 1 90 ? 47.493 -6.947 -35.378 1.00 69.62 90 GLY A O 1
ATOM 712 N N . MET A 1 91 ? 45.299 -6.558 -35.631 1.00 59.97 91 MET A N 1
ATOM 713 C CA . MET A 1 91 ? 45.256 -6.718 -37.098 1.00 59.97 91 MET A CA 1
ATOM 714 C C . MET A 1 91 ? 45.311 -5.382 -37.870 1.00 59.97 91 MET A C 1
ATOM 716 O O . MET A 1 91 ? 44.888 -5.330 -39.025 1.00 59.97 91 MET A O 1
ATOM 720 N N . ARG A 1 92 ? 45.787 -4.297 -37.248 1.00 54.00 92 ARG A N 1
ATOM 721 C CA . ARG A 1 92 ? 46.046 -3.013 -37.919 1.00 54.00 92 ARG A CA 1
ATOM 722 C C . ARG A 1 92 ? 47.532 -2.756 -38.068 1.00 54.00 92 ARG A C 1
ATOM 724 O O . ARG A 1 92 ? 48.250 -3.014 -37.080 1.00 54.00 92 ARG A O 1
#

Radius of gyration: 23.04 Å; chains: 1; bounding box: 61×27×53 Å

Foldseek 3Di:
DDD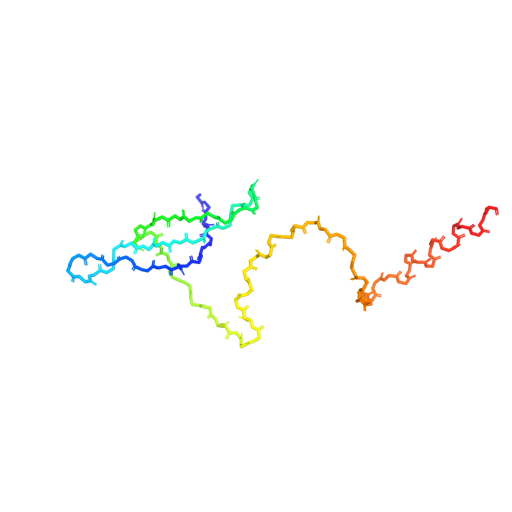FDWAFDAFDADPVRDGFWTWTWGQDPVPRDTDTDIDTPVPDDDDDDDDDPVDDPDPPPPPPDDDDDDDDPPDVPCPVVVVVVVVVVVVD

Organism: Paramuricea clavata (NCBI:txid317549)

pLDDT: mean 74.76, std 18.49, range [37.97, 97.06]

Sequence (92 aa):
MFWKLARVKELIKSQDGVVRAAKICVVNSAKERVIELRRPIQHLIPLELKLSPDTEDVPPAIESASKEKESTIQRPRRTAAVVGELLRKGMR

Secondary structure (DSSP, 8-state):
------EEEEEEE-TTS-EEEEEEEEEETTTTEEEEEEEEGGG---------TT---------------------GGGHHHHHHHHHHHTT-